Protein AF-R5BTA4-F1 (afdb_monomer_lite)

Secondary structure (DSSP, 8-state):
----EEEEEEEEETTTTEEEEEEEEE-HHHHHHHHHHHHHHHHHH-SSPPSEE--SGGGSEEEEETTTTEEEEEEEEEE-SS-EEEEEEEEGGG----------

Foldseek 3Di:
DQQWFWKWKWKQKPVVRDIDIDIDTGGPLVVLVVVQVVQVVCCVVDPFHWPDWQNDSVSWDFDADVPPRHTAKTWIKTDTPVIIMIIMMGGPVNDDDPPDPPPD

pLDDT: mean 90.42, std 12.62, range [46.84, 98.38]

Sequence (104 aa):
MNQRIKWIVAISNTYNCNITLLHLTATVEEAKQYLMNCIERDKEDSFEMCTECTENIDDIDVDEYPKSHVITELCAHACFDTYRIEYSVQPVDMIQEVTALDFI

Radius of gyration: 15.16 Å; chains: 1; bounding box: 37×43×39 Å

Structure (mmCIF, N/CA/C/O backbone):
data_AF-R5BTA4-F1
#
_entry.id   AF-R5BTA4-F1
#
loop_
_atom_site.group_PDB
_atom_site.id
_atom_site.type_symbol
_atom_site.label_atom_id
_atom_site.label_alt_id
_atom_site.label_comp_id
_atom_site.label_asym_id
_atom_site.label_entity_id
_atom_site.label_seq_id
_atom_site.pdbx_PDB_ins_code
_atom_site.Cartn_x
_atom_site.Cartn_y
_atom_site.Cartn_z
_atom_site.occupancy
_atom_site.B_iso_or_equiv
_atom_site.auth_seq_id
_atom_site.auth_comp_id
_atom_site.auth_asym_id
_atom_site.auth_atom_id
_atom_site.pdbx_PDB_model_num
ATOM 1 N N . MET A 1 1 ? -8.444 10.207 21.570 1.00 46.84 1 MET A N 1
ATOM 2 C CA . MET A 1 1 ? -7.278 9.375 21.937 1.00 46.84 1 MET A CA 1
ATOM 3 C C . MET A 1 1 ? -6.978 8.519 20.726 1.00 46.84 1 MET A C 1
ATOM 5 O O . MET A 1 1 ? -7.855 7.758 20.345 1.00 46.84 1 MET A O 1
ATOM 9 N N . ASN A 1 2 ? -5.820 8.682 20.085 1.00 71.88 2 ASN A N 1
ATOM 10 C CA . ASN A 1 2 ? -5.495 7.876 18.908 1.00 71.88 2 ASN A CA 1
ATOM 11 C C . ASN A 1 2 ? -5.032 6.498 19.387 1.00 71.88 2 ASN A C 1
ATOM 13 O O . ASN A 1 2 ? -3.909 6.343 19.868 1.00 71.88 2 ASN A O 1
ATOM 17 N N . GLN A 1 3 ? -5.935 5.520 19.337 1.00 86.00 3 GLN A N 1
ATOM 18 C CA . GLN A 1 3 ? -5.628 4.139 19.687 1.00 86.00 3 GLN A CA 1
ATOM 19 C C . GLN A 1 3 ? -4.557 3.607 18.730 1.00 86.00 3 GLN A C 1
ATOM 21 O O . GLN A 1 3 ? -4.694 3.717 17.512 1.00 86.00 3 GLN A O 1
ATOM 26 N N . ARG A 1 4 ? -3.479 3.046 19.286 1.00 93.62 4 ARG A N 1
ATOM 27 C CA . ARG A 1 4 ? -2.484 2.319 18.495 1.00 93.62 4 ARG A CA 1
ATOM 28 C C . ARG A 1 4 ? -2.974 0.892 18.294 1.00 93.62 4 ARG A C 1
ATOM 30 O O . A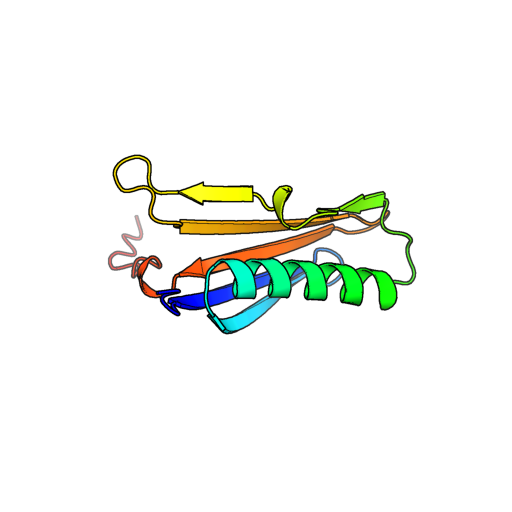RG A 1 4 ? -3.371 0.231 19.251 1.00 93.62 4 ARG A O 1
ATOM 37 N N . ILE A 1 5 ? -2.923 0.444 17.053 1.00 93.94 5 ILE A N 1
ATOM 38 C CA . ILE A 1 5 ? -3.340 -0.875 16.592 1.00 93.94 5 ILE A CA 1
ATOM 39 C C . ILE A 1 5 ? -2.074 -1.629 16.174 1.00 93.94 5 ILE A C 1
ATOM 41 O O . ILE A 1 5 ? -1.089 -1.021 15.743 1.00 93.94 5 ILE A O 1
ATOM 45 N N . LYS A 1 6 ? -2.069 -2.950 16.359 1.00 96.12 6 LYS A N 1
ATOM 46 C CA . LYS A 1 6 ? -1.052 -3.815 15.760 1.00 96.12 6 LYS A CA 1
ATOM 47 C C . LYS A 1 6 ? -1.506 -4.151 14.352 1.00 96.12 6 LYS A C 1
ATOM 49 O O . LYS A 1 6 ? -2.592 -4.692 14.181 1.00 96.12 6 LYS A O 1
ATOM 54 N N . TRP A 1 7 ? -0.664 -3.862 13.382 1.00 96.62 7 TRP A N 1
ATOM 55 C CA . TRP A 1 7 ? -0.926 -4.078 11.974 1.00 96.62 7 TRP A CA 1
ATOM 56 C C . TRP A 1 7 ? 0.063 -5.085 11.395 1.00 96.62 7 TRP A C 1
ATOM 58 O O . TRP A 1 7 ? 1.227 -5.132 11.813 1.00 96.62 7 TRP A O 1
ATOM 68 N N . ILE A 1 8 ? -0.404 -5.851 10.417 1.00 97.00 8 ILE A N 1
ATOM 69 C CA . ILE A 1 8 ? 0.436 -6.500 9.418 1.00 97.00 8 ILE A CA 1
ATOM 70 C C . ILE A 1 8 ? 0.492 -5.579 8.213 1.00 97.00 8 ILE A C 1
ATOM 72 O O . ILE A 1 8 ? -0.546 -5.136 7.734 1.00 97.00 8 ILE A O 1
ATOM 76 N N . VAL A 1 9 ? 1.699 -5.303 7.737 1.00 97.56 9 VAL A N 1
ATOM 77 C CA . VAL A 1 9 ? 1.924 -4.646 6.453 1.00 97.56 9 VAL A CA 1
ATOM 78 C C . VAL A 1 9 ? 2.337 -5.715 5.454 1.00 97.56 9 VAL A C 1
ATOM 80 O O . VAL A 1 9 ? 3.290 -6.452 5.719 1.00 97.56 9 VAL A O 1
ATOM 83 N N . ALA A 1 10 ? 1.656 -5.774 4.318 1.00 97.25 10 ALA A N 1
ATOM 84 C CA . ALA A 1 10 ? 2.042 -6.580 3.174 1.00 97.25 10 ALA A CA 1
ATOM 85 C C . ALA A 1 10 ? 2.482 -5.669 2.026 1.00 97.25 10 ALA A C 1
ATOM 87 O O . ALA A 1 10 ? 1.797 -4.710 1.687 1.00 97.25 10 ALA A O 1
ATOM 88 N N . ILE A 1 11 ? 3.636 -5.971 1.433 1.00 97.62 11 ILE A N 1
ATOM 89 C CA . ILE A 1 11 ? 4.147 -5.280 0.246 1.00 97.62 11 ILE A CA 1
ATOM 90 C C . ILE A 1 11 ? 4.381 -6.335 -0.825 1.00 97.62 11 ILE A C 1
ATOM 92 O O . ILE A 1 11 ? 5.290 -7.158 -0.688 1.00 97.62 11 ILE A O 1
ATOM 96 N N . SER A 1 12 ? 3.545 -6.344 -1.859 1.00 97.50 12 SER A N 1
ATOM 97 C CA . SER A 1 12 ? 3.644 -7.269 -2.987 1.00 97.50 12 SER A CA 1
ATOM 98 C C . SER A 1 12 ? 4.260 -6.551 -4.174 1.00 97.50 12 SER A C 1
ATOM 100 O O . SER A 1 12 ? 3.702 -5.572 -4.651 1.00 97.50 12 SER A O 1
ATOM 102 N N . ASN A 1 13 ? 5.407 -7.030 -4.650 1.00 95.25 13 ASN A N 1
ATOM 103 C CA . ASN A 1 13 ? 6.111 -6.431 -5.777 1.00 95.25 13 ASN A CA 1
ATOM 104 C C . ASN A 1 13 ? 6.157 -7.421 -6.949 1.00 95.25 13 ASN A C 1
ATOM 106 O O . ASN A 1 13 ? 6.732 -8.509 -6.846 1.00 95.25 13 ASN A O 1
ATOM 110 N N . THR A 1 14 ? 5.560 -7.046 -8.083 1.00 95.00 14 THR A N 1
ATOM 111 C CA . THR A 1 14 ? 5.494 -7.927 -9.257 1.00 95.00 14 THR A CA 1
ATOM 112 C C . THR A 1 14 ? 6.816 -8.028 -10.017 1.00 95.00 14 THR A C 1
ATOM 114 O O . THR A 1 14 ? 6.980 -8.966 -10.789 1.00 95.00 14 THR A O 1
ATOM 117 N N . TYR A 1 15 ? 7.770 -7.115 -9.802 1.00 91.25 15 TYR A N 1
ATOM 118 C CA . TYR A 1 15 ? 9.087 -7.148 -10.451 1.00 91.25 15 TYR A CA 1
ATOM 119 C C . TYR A 1 15 ? 9.898 -8.374 -10.029 1.00 91.25 15 TYR A C 1
ATOM 121 O O . TYR A 1 15 ? 10.509 -9.054 -10.851 1.00 91.25 15 TYR A O 1
ATOM 129 N N . ASN A 1 16 ? 9.904 -8.662 -8.726 1.00 90.88 16 ASN A N 1
ATOM 130 C CA . ASN A 1 16 ? 10.662 -9.764 -8.137 1.00 90.88 16 ASN A CA 1
ATOM 131 C C . ASN A 1 16 ? 9.775 -10.927 -7.670 1.00 90.88 16 ASN A C 1
ATOM 133 O O . ASN A 1 16 ? 10.296 -11.881 -7.095 1.00 90.88 16 ASN A O 1
ATOM 137 N N . CYS A 1 17 ? 8.462 -10.850 -7.911 1.00 90.50 17 CYS A N 1
ATOM 138 C CA . CYS A 1 17 ? 7.464 -11.827 -7.474 1.00 90.50 17 CYS A CA 1
ATOM 139 C C . CYS A 1 17 ? 7.510 -12.125 -5.963 1.00 90.50 17 CYS A C 1
ATOM 141 O O . CYS A 1 17 ? 7.186 -13.239 -5.547 1.00 90.50 17 CYS A O 1
ATOM 143 N N . ASN A 1 18 ? 7.918 -11.153 -5.141 1.00 92.25 18 ASN A N 1
ATOM 144 C CA . ASN A 1 18 ? 8.045 -11.327 -3.698 1.00 92.25 18 ASN A CA 1
ATOM 145 C C . ASN A 1 18 ? 6.940 -10.594 -2.938 1.00 92.25 18 ASN A C 1
ATOM 147 O O . ASN A 1 18 ? 6.423 -9.561 -3.368 1.00 92.25 18 ASN A O 1
ATOM 151 N N . ILE A 1 19 ? 6.638 -11.121 -1.752 1.00 95.12 19 ILE A N 1
ATOM 152 C CA . ILE A 1 19 ? 5.815 -10.453 -0.747 1.00 95.12 19 ILE A CA 1
ATOM 153 C C . ILE A 1 19 ? 6.675 -10.240 0.495 1.00 95.12 19 ILE A C 1
ATOM 155 O O . ILE A 1 19 ? 7.257 -11.186 1.027 1.00 95.12 19 ILE A O 1
ATOM 159 N N . THR A 1 20 ? 6.742 -8.998 0.962 1.00 95.88 20 THR A N 1
ATOM 160 C CA . THR A 1 20 ? 7.355 -8.649 2.245 1.00 95.88 20 THR A CA 1
ATOM 161 C C . THR A 1 20 ? 6.251 -8.468 3.275 1.00 95.88 20 THR A C 1
ATOM 163 O O . THR A 1 20 ? 5.303 -7.726 3.030 1.00 95.88 20 THR A O 1
ATOM 166 N N . LEU A 1 21 ? 6.385 -9.129 4.426 1.00 96.50 21 LEU A N 1
ATOM 167 C CA . LEU A 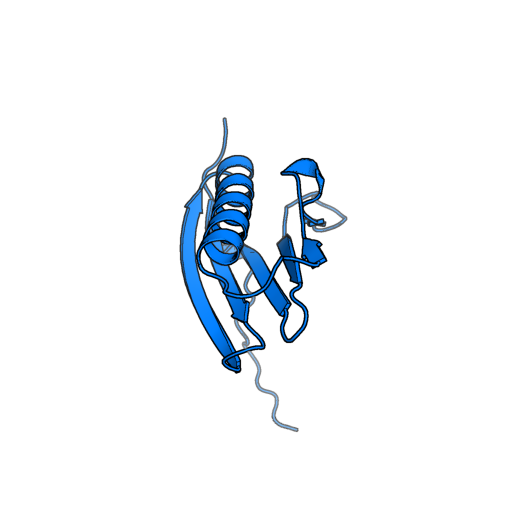1 21 ? 5.483 -8.968 5.565 1.00 96.50 21 LEU A CA 1
ATOM 168 C C . LEU A 1 21 ? 6.217 -8.288 6.717 1.00 96.50 21 LEU A C 1
ATOM 170 O O . LEU A 1 21 ? 7.308 -8.712 7.104 1.00 96.50 21 LEU A O 1
ATOM 174 N N . LEU A 1 22 ? 5.609 -7.247 7.277 1.00 96.50 22 LEU A N 1
ATOM 175 C CA . LEU A 1 22 ? 6.153 -6.479 8.395 1.00 96.50 22 LEU A CA 1
ATOM 176 C C . LEU A 1 22 ? 5.091 -6.301 9.481 1.00 96.50 22 LEU A C 1
ATOM 178 O O . LEU A 1 22 ? 3.891 -6.344 9.220 1.00 96.50 22 LEU A O 1
ATOM 182 N N . HIS A 1 23 ? 5.543 -6.053 10.707 1.00 95.44 23 HIS A N 1
ATOM 183 C CA . HIS A 1 23 ? 4.672 -5.665 11.812 1.00 95.44 23 HIS A CA 1
ATOM 184 C C . HIS A 1 23 ? 4.825 -4.175 12.107 1.00 95.44 23 HIS A C 1
ATOM 186 O O . HIS A 1 23 ? 5.943 -3.669 12.213 1.00 95.44 23 HIS A O 1
ATOM 192 N N . LEU A 1 24 ? 3.703 -3.493 12.326 1.00 95.56 24 LEU A N 1
ATOM 193 C CA . LEU A 1 24 ? 3.665 -2.080 12.689 1.00 95.56 24 LEU A CA 1
ATOM 194 C C . LEU A 1 24 ? 2.732 -1.882 13.889 1.00 95.56 24 LEU A C 1
ATOM 196 O O . LEU A 1 24 ? 1.641 -2.433 13.930 1.00 95.56 24 LEU A O 1
ATOM 200 N N . THR A 1 25 ? 3.140 -1.100 14.891 1.00 96.50 25 THR A N 1
ATOM 201 C CA . THR A 1 25 ? 2.232 -0.659 15.967 1.00 96.50 25 THR A CA 1
ATOM 202 C C . THR A 1 25 ? 2.018 0.840 15.852 1.00 96.50 25 THR A C 1
ATOM 204 O O . THR A 1 25 ? 2.879 1.632 16.244 1.00 96.50 25 THR A O 1
ATOM 207 N N . ALA A 1 26 ? 0.870 1.231 15.315 1.00 96.50 26 ALA A N 1
ATOM 208 C CA . ALA A 1 26 ? 0.609 2.591 14.864 1.00 96.50 26 ALA A CA 1
ATOM 209 C C . ALA A 1 26 ? -0.872 2.944 15.002 1.00 96.50 26 ALA A C 1
ATOM 211 O O . ALA A 1 26 ? -1.740 2.074 15.055 1.00 96.50 26 ALA A O 1
ATOM 212 N N . THR A 1 27 ? -1.163 4.231 15.075 1.00 95.94 27 THR A N 1
ATOM 213 C CA . THR A 1 27 ? -2.500 4.772 14.813 1.00 95.94 27 THR A CA 1
ATOM 214 C C . THR A 1 27 ? -2.829 4.647 13.321 1.00 95.94 27 THR A C 1
ATOM 216 O O . THR A 1 27 ? -1.938 4.384 12.517 1.00 95.94 27 THR A O 1
ATOM 219 N N . VAL A 1 28 ? -4.091 4.846 12.940 1.00 94.69 28 VAL A N 1
ATOM 220 C CA . VAL A 1 28 ? -4.509 4.821 11.524 1.00 94.69 28 VAL A CA 1
ATOM 221 C C . VAL A 1 28 ? -3.714 5.835 10.698 1.00 94.69 28 VAL A C 1
ATOM 223 O O . VAL A 1 28 ? -3.131 5.468 9.687 1.00 94.69 28 VAL A O 1
ATOM 226 N N . GLU A 1 29 ? -3.605 7.080 11.167 1.00 95.75 29 GLU A N 1
ATOM 227 C CA . GLU A 1 29 ? -2.856 8.133 10.464 1.00 95.75 29 GLU A CA 1
ATOM 228 C C . GLU A 1 29 ? -1.358 7.822 10.349 1.00 95.75 29 GLU A C 1
ATOM 230 O O . GLU A 1 29 ? -0.756 8.012 9.298 1.00 95.75 29 GLU A O 1
ATOM 235 N N . GLU A 1 30 ? -0.743 7.278 11.404 1.00 97.00 30 GLU A N 1
ATOM 236 C CA . GLU A 1 30 ? 0.656 6.829 11.343 1.00 97.00 30 GLU A CA 1
ATOM 237 C C . GLU A 1 30 ? 0.839 5.659 10.355 1.00 97.00 30 GLU A C 1
ATOM 239 O O . GLU A 1 30 ? 1.876 5.578 9.699 1.00 97.00 30 GLU A O 1
ATOM 244 N N . ALA A 1 31 ? -0.143 4.757 10.237 1.00 97.06 31 ALA A N 1
ATOM 245 C CA . ALA A 1 31 ? -0.113 3.644 9.286 1.00 97.06 31 ALA A CA 1
ATOM 246 C C . ALA A 1 31 ? -0.283 4.127 7.838 1.00 97.06 31 ALA A C 1
ATOM 248 O O . ALA A 1 31 ? 0.474 3.715 6.961 1.00 97.06 31 ALA A O 1
ATOM 249 N N . LYS A 1 32 ? -1.200 5.069 7.600 1.00 97.75 32 LYS A N 1
ATOM 250 C CA . LYS A 1 32 ? -1.334 5.757 6.314 1.00 97.75 32 LYS A CA 1
ATOM 251 C C . LYS A 1 32 ? -0.043 6.477 5.920 1.00 97.75 32 LYS A C 1
ATOM 253 O O . LYS A 1 32 ? 0.463 6.293 4.818 1.00 97.75 32 LYS A O 1
ATOM 258 N N . GLN A 1 33 ? 0.554 7.230 6.846 1.00 97.88 33 GLN A N 1
ATOM 259 C CA . GLN A 1 33 ? 1.827 7.910 6.601 1.00 97.88 33 GLN A CA 1
ATOM 260 C C . GLN A 1 33 ? 2.965 6.920 6.320 1.00 97.88 33 GLN A C 1
ATOM 262 O O . GLN A 1 33 ? 3.850 7.203 5.514 1.00 97.88 33 GLN A O 1
ATOM 267 N N . TYR A 1 34 ? 2.957 5.756 6.973 1.00 97.75 34 TYR A N 1
ATOM 268 C CA . TYR A 1 34 ? 3.914 4.693 6.688 1.00 97.75 34 TYR A CA 1
ATOM 269 C C . TYR A 1 34 ? 3.799 4.207 5.235 1.00 97.75 34 TYR A C 1
ATOM 271 O O . TYR A 1 34 ? 4.827 4.109 4.569 1.00 97.75 34 TYR A O 1
ATOM 279 N N . LEU A 1 35 ? 2.579 3.979 4.730 1.00 98.06 35 LEU A N 1
ATOM 280 C CA . LEU A 1 35 ? 2.350 3.608 3.328 1.00 98.06 35 LEU A CA 1
ATOM 281 C C . LEU A 1 35 ? 2.881 4.665 2.356 1.00 98.06 35 LEU A C 1
ATOM 283 O O . LEU A 1 35 ? 3.619 4.324 1.434 1.00 98.06 35 LEU A O 1
ATOM 287 N N . MET A 1 36 ? 2.595 5.945 2.611 1.00 98.12 36 MET A N 1
ATOM 288 C CA . MET A 1 36 ? 3.111 7.043 1.782 1.00 98.12 36 MET A CA 1
ATOM 289 C C . MET A 1 36 ? 4.641 7.057 1.737 1.00 98.12 36 MET A C 1
ATOM 291 O O . MET A 1 36 ? 5.240 7.202 0.676 1.00 98.12 36 MET A O 1
ATOM 295 N N . ASN A 1 37 ? 5.292 6.843 2.882 1.00 97.62 37 ASN A N 1
ATOM 296 C CA . ASN A 1 37 ? 6.752 6.798 2.948 1.00 97.62 37 ASN A CA 1
ATOM 297 C C . ASN A 1 37 ? 7.342 5.581 2.213 1.00 97.62 37 ASN A C 1
ATOM 299 O O . ASN A 1 37 ? 8.477 5.653 1.744 1.00 97.62 37 ASN A O 1
ATOM 303 N N . CYS A 1 38 ? 6.621 4.457 2.154 1.00 97.06 38 CYS A N 1
ATOM 304 C CA . CYS A 1 38 ? 7.021 3.295 1.360 1.00 97.06 38 CYS A CA 1
ATOM 305 C C . CYS A 1 38 ? 6.961 3.604 -0.138 1.00 97.06 38 CYS A C 1
ATOM 307 O O . CYS A 1 38 ? 7.942 3.355 -0.829 1.00 97.06 38 CYS A O 1
ATOM 309 N N . ILE A 1 39 ? 5.864 4.207 -0.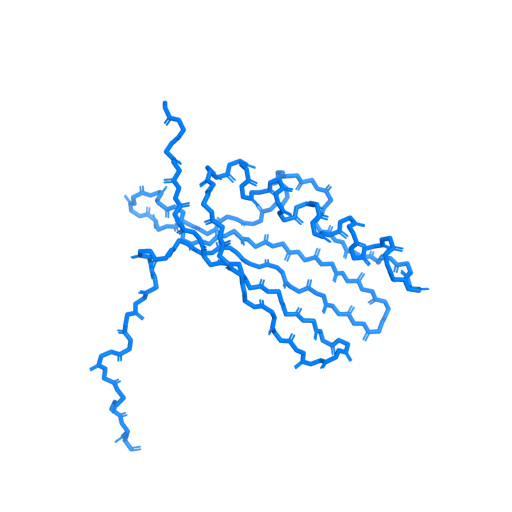605 1.00 97.44 39 ILE A N 1
ATOM 310 C CA . ILE A 1 39 ? 5.696 4.606 -2.009 1.00 97.44 39 ILE A CA 1
ATOM 311 C C . ILE A 1 39 ? 6.801 5.570 -2.437 1.00 97.44 39 ILE A C 1
ATOM 313 O O . ILE A 1 39 ? 7.455 5.342 -3.450 1.00 97.44 39 ILE A O 1
ATOM 317 N N . GLU A 1 40 ? 7.052 6.622 -1.655 1.00 97.19 40 GLU A N 1
ATOM 318 C CA . GLU A 1 40 ? 8.093 7.599 -1.996 1.00 97.19 40 GLU A CA 1
ATOM 319 C C . GLU A 1 40 ? 9.487 6.965 -2.031 1.00 97.19 40 GLU A C 1
ATOM 321 O O . GLU A 1 40 ? 10.251 7.225 -2.957 1.00 97.19 40 GLU A O 1
ATOM 326 N N . ARG A 1 41 ? 9.798 6.055 -1.099 1.00 96.56 41 ARG A N 1
ATOM 327 C CA . ARG A 1 41 ? 11.069 5.321 -1.133 1.00 96.56 41 ARG A CA 1
ATOM 328 C C . ARG A 1 41 ? 11.194 4.449 -2.378 1.00 96.56 41 ARG A C 1
ATOM 330 O O . ARG A 1 41 ? 12.227 4.482 -3.031 1.00 96.56 41 ARG A O 1
ATOM 337 N N . ASP A 1 42 ? 10.159 3.689 -2.720 1.00 95.69 42 ASP A N 1
ATOM 338 C CA . ASP A 1 42 ? 10.210 2.803 -3.886 1.00 95.69 42 ASP A CA 1
ATOM 339 C C . ASP A 1 42 ? 10.263 3.594 -5.204 1.00 95.69 42 ASP A C 1
ATOM 341 O O . ASP A 1 42 ? 10.850 3.126 -6.178 1.00 95.69 42 ASP A O 1
ATOM 345 N N . LYS A 1 43 ? 9.710 4.814 -5.237 1.00 95.31 43 LYS A N 1
ATOM 346 C CA . LYS A 1 43 ? 9.881 5.761 -6.349 1.00 95.31 43 LYS A CA 1
ATOM 347 C C . LYS A 1 43 ? 11.320 6.268 -6.455 1.00 95.31 43 LYS A C 1
ATOM 349 O O . LYS A 1 43 ? 11.835 6.360 -7.563 1.00 95.31 43 LYS A O 1
ATOM 354 N N . GLU A 1 44 ? 11.957 6.595 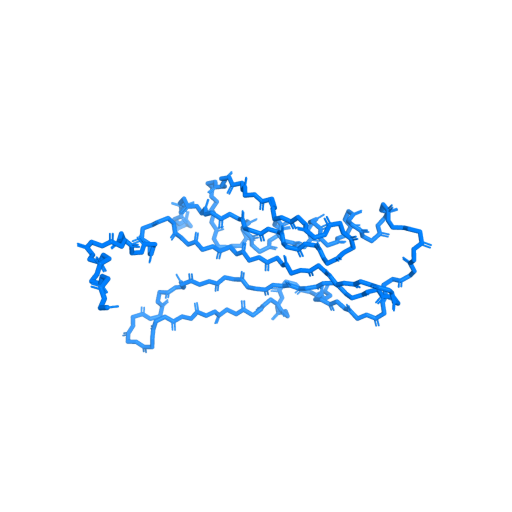-5.331 1.00 95.88 44 GLU A N 1
ATOM 355 C CA . GLU A 1 44 ? 13.360 7.036 -5.286 1.00 95.88 44 GLU A CA 1
ATOM 356 C C . GLU A 1 44 ? 14.344 5.911 -5.646 1.00 95.88 44 GLU A C 1
ATOM 358 O O . GLU A 1 44 ? 15.347 6.162 -6.315 1.00 95.88 44 GLU A O 1
ATOM 363 N N . ASP A 1 45 ? 14.050 4.679 -5.223 1.00 93.75 45 ASP A N 1
ATOM 364 C CA . ASP A 1 45 ? 14.898 3.502 -5.439 1.00 93.75 45 ASP A CA 1
ATOM 365 C C . ASP A 1 45 ? 14.720 2.880 -6.840 1.00 93.75 45 ASP A C 1
ATOM 367 O O . ASP A 1 45 ? 15.552 2.072 -7.273 1.00 93.75 45 ASP A O 1
ATOM 371 N N . SER A 1 46 ? 13.651 3.229 -7.565 1.00 92.81 46 SER A N 1
ATOM 372 C CA . SER A 1 46 ? 13.378 2.687 -8.898 1.00 92.81 46 SER A CA 1
ATOM 373 C C . SER A 1 46 ? 14.241 3.319 -9.992 1.00 92.81 46 SER A C 1
ATOM 375 O O . SER A 1 46 ? 14.555 4.508 -9.989 1.00 92.81 46 SER A O 1
ATOM 377 N N . PHE A 1 47 ? 14.582 2.508 -10.997 1.00 92.50 47 PHE A N 1
ATOM 378 C CA . PHE A 1 47 ? 15.161 2.987 -12.256 1.00 92.50 47 PHE A CA 1
ATOM 379 C C . PHE A 1 47 ? 14.095 3.474 -13.252 1.00 92.50 47 PHE A C 1
ATOM 381 O O . PHE A 1 47 ? 14.444 4.076 -14.269 1.00 92.50 47 PHE A O 1
ATOM 388 N N . GLU A 1 48 ? 12.818 3.191 -12.984 1.00 93.75 48 GLU A N 1
ATOM 389 C CA . GLU A 1 48 ? 11.672 3.591 -13.795 1.00 93.75 48 GLU A CA 1
ATOM 390 C C . GLU A 1 48 ? 10.947 4.769 -13.145 1.00 93.75 48 GLU A C 1
ATOM 392 O O . GLU A 1 48 ? 10.858 4.884 -11.923 1.00 93.75 48 GLU A O 1
ATOM 397 N N . MET A 1 49 ? 10.388 5.644 -13.977 1.00 93.62 49 MET A N 1
ATOM 398 C CA . MET A 1 49 ? 9.488 6.678 -13.481 1.00 93.62 49 MET A CA 1
ATOM 399 C C . MET A 1 49 ? 8.160 6.031 -13.092 1.00 93.62 49 MET A C 1
ATOM 401 O O . MET A 1 49 ? 7.602 5.248 -13.859 1.00 93.62 49 MET A O 1
ATOM 405 N N . CYS A 1 50 ? 7.637 6.389 -11.922 1.00 96.06 50 CYS A N 1
ATOM 406 C CA . CYS A 1 50 ? 6.285 6.001 -11.537 1.00 96.06 50 CYS A CA 1
ATOM 407 C C . CYS A 1 50 ? 5.270 6.599 -12.521 1.00 96.06 50 CYS A C 1
ATOM 409 O O . CYS A 1 50 ? 5.302 7.803 -12.793 1.00 96.06 50 CYS A O 1
ATOM 411 N N . THR A 1 51 ? 4.398 5.751 -13.060 1.00 96.19 51 THR A N 1
ATOM 412 C CA . THR A 1 51 ? 3.377 6.122 -14.047 1.00 96.19 51 THR A CA 1
ATOM 413 C C . THR A 1 51 ? 2.042 6.460 -13.392 1.00 96.19 51 THR A C 1
ATOM 415 O O . THR A 1 51 ? 1.334 7.340 -13.877 1.00 96.19 51 THR A O 1
ATOM 418 N N . GLU A 1 52 ? 1.716 5.789 -12.287 1.00 96.12 52 GLU A N 1
ATOM 419 C CA . GLU A 1 52 ? 0.491 5.973 -11.507 1.00 96.12 52 GLU A CA 1
ATOM 420 C C . GLU A 1 52 ? 0.729 5.483 -10.073 1.00 96.12 52 GLU A C 1
ATOM 422 O O . GLU A 1 52 ? 1.241 4.386 -9.869 1.00 96.12 52 GLU A O 1
ATOM 427 N N . CYS A 1 53 ? 0.372 6.265 -9.058 1.00 97.12 53 CYS A N 1
ATOM 428 C CA . CYS A 1 53 ? 0.454 5.824 -7.665 1.00 97.12 53 CYS A CA 1
ATOM 429 C C . CYS A 1 53 ? -0.582 6.521 -6.791 1.00 97.12 53 CYS A C 1
ATOM 431 O O . CYS A 1 53 ? -1.117 7.565 -7.156 1.00 97.12 53 CYS A O 1
ATOM 433 N N . THR A 1 54 ? -0.793 5.989 -5.590 1.00 97.44 54 THR A N 1
ATOM 434 C CA . THR A 1 54 ? -1.434 6.737 -4.505 1.00 97.44 54 THR A CA 1
ATOM 435 C C . THR A 1 54 ? -0.563 7.952 -4.156 1.00 97.44 54 THR A C 1
ATOM 437 O O . THR A 1 54 ? 0.535 7.792 -3.626 1.00 97.44 54 THR A O 1
ATOM 440 N N . GLU A 1 55 ? -1.022 9.164 -4.490 1.00 93.56 55 GLU A N 1
ATOM 441 C CA . GLU A 1 55 ? -0.232 10.399 -4.352 1.00 93.56 55 GLU A CA 1
ATOM 442 C C . GLU A 1 55 ? -0.406 11.085 -2.992 1.00 93.56 55 GLU A C 1
ATOM 444 O O . GLU A 1 55 ? 0.530 11.717 -2.499 1.00 93.56 55 GLU A O 1
ATOM 449 N N . ASN A 1 56 ? -1.579 10.953 -2.361 1.00 94.75 56 ASN A N 1
ATOM 450 C CA . ASN A 1 56 ? -1.881 11.596 -1.084 1.00 94.75 56 ASN A CA 1
ATOM 451 C C . ASN A 1 56 ? -2.430 10.611 -0.055 1.00 94.75 56 ASN A C 1
ATOM 453 O O . ASN A 1 56 ? -2.998 9.570 -0.375 1.00 94.75 56 ASN A O 1
ATOM 457 N N . ILE A 1 57 ? -2.330 11.004 1.216 1.00 94.56 57 ILE A N 1
ATOM 458 C CA . ILE A 1 57 ? -2.844 10.223 2.349 1.00 94.56 57 ILE A CA 1
ATOM 459 C C . ILE A 1 57 ? -4.368 10.004 2.276 1.00 94.56 57 ILE A C 1
ATOM 461 O O . ILE A 1 57 ? -4.883 9.023 2.816 1.00 94.56 57 ILE A O 1
ATOM 465 N N . ASP A 1 58 ? -5.072 10.924 1.611 1.00 94.50 58 ASP A N 1
ATOM 466 C CA . ASP A 1 58 ? -6.520 10.892 1.395 1.00 94.50 58 ASP A CA 1
ATOM 467 C C . ASP A 1 58 ? -6.917 9.975 0.225 1.00 94.50 58 ASP A C 1
ATOM 469 O O . ASP A 1 58 ? -8.066 9.547 0.161 1.00 94.50 58 ASP A O 1
ATOM 473 N N . ASP A 1 59 ? -5.965 9.637 -0.653 1.00 95.75 59 ASP A N 1
ATOM 474 C CA . ASP A 1 59 ? -6.153 8.720 -1.786 1.00 95.75 59 ASP A CA 1
ATOM 475 C C . ASP A 1 59 ? -5.901 7.253 -1.389 1.00 95.75 59 ASP A C 1
ATOM 477 O O . ASP A 1 59 ? -6.024 6.347 -2.215 1.00 95.75 59 ASP A O 1
ATOM 481 N N . ILE A 1 60 ? -5.513 7.009 -0.130 1.00 97.38 60 ILE A N 1
ATOM 482 C CA . ILE A 1 60 ? -5.398 5.661 0.428 1.00 97.38 60 ILE A CA 1
ATOM 483 C C . ILE A 1 60 ? -6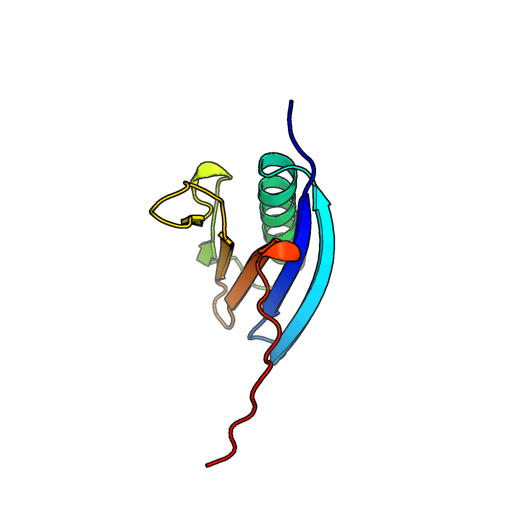.797 5.073 0.531 1.00 97.38 60 ILE A C 1
ATOM 485 O O . ILE A 1 60 ? -7.666 5.635 1.203 1.00 97.38 60 ILE A O 1
ATOM 489 N N . ASP A 1 61 ? -6.977 3.915 -0.091 1.00 96.81 61 ASP A N 1
ATOM 490 C CA . ASP A 1 61 ? -8.230 3.187 -0.021 1.00 96.81 61 ASP A CA 1
ATOM 491 C C . ASP A 1 61 ? -8.401 2.597 1.382 1.00 96.81 61 ASP A C 1
ATOM 493 O O . ASP A 1 61 ? -7.454 2.074 1.981 1.00 96.81 61 ASP A O 1
ATOM 497 N N . VAL A 1 62 ? -9.601 2.747 1.935 1.00 96.00 62 VAL A N 1
ATOM 498 C CA . VAL A 1 62 ? -9.920 2.366 3.312 1.00 96.00 62 VAL A CA 1
ATOM 499 C C . VAL A 1 62 ? -11.086 1.399 3.276 1.00 96.00 62 VAL A C 1
ATOM 501 O O . VAL A 1 62 ? -12.242 1.801 3.134 1.00 96.00 62 VAL A O 1
ATOM 504 N N . ASP A 1 63 ? -10.782 0.126 3.492 1.00 93.31 63 ASP A N 1
ATOM 505 C CA . ASP A 1 63 ? -11.809 -0.878 3.701 1.00 93.31 63 ASP A CA 1
ATOM 506 C C . ASP A 1 63 ? -12.270 -0.843 5.155 1.00 93.31 63 ASP A C 1
ATOM 508 O O . ASP A 1 63 ? -11.474 -0.929 6.098 1.00 93.31 63 ASP A O 1
ATOM 512 N N . GLU A 1 64 ? -13.584 -0.756 5.345 1.00 92.25 64 GLU A N 1
ATOM 513 C CA . GLU A 1 64 ? -14.222 -0.763 6.656 1.00 92.25 64 GLU A CA 1
ATOM 514 C C . GLU A 1 64 ? -15.326 -1.815 6.739 1.00 92.25 64 GLU A C 1
ATOM 516 O O . GLU A 1 64 ? -16.091 -2.048 5.801 1.00 92.25 64 GLU A O 1
ATOM 521 N N . TYR A 1 65 ? -15.501 -2.390 7.929 1.00 86.31 65 TYR A N 1
ATOM 522 C CA . TYR A 1 65 ? -16.642 -3.251 8.199 1.00 86.31 65 TYR A CA 1
ATOM 523 C C . TYR A 1 65 ? -17.950 -2.426 8.205 1.00 86.31 65 TYR A C 1
ATOM 525 O O . TYR A 1 65 ? -18.121 -1.581 9.095 1.00 86.31 65 TYR A O 1
ATOM 533 N N . PRO A 1 66 ? -18.934 -2.694 7.316 1.00 81.06 66 PRO A N 1
ATOM 534 C CA . PRO A 1 66 ? -20.051 -1.771 7.051 1.00 81.06 66 PRO A CA 1
ATOM 535 C C . PRO A 1 66 ? -20.937 -1.424 8.252 1.00 81.06 66 PRO A C 1
ATOM 537 O O . PRO A 1 66 ? -21.656 -0.432 8.236 1.00 81.06 66 PRO A O 1
ATOM 540 N N . LYS A 1 67 ? -20.953 -2.277 9.283 1.00 83.25 67 LYS A N 1
ATOM 541 C CA . LYS A 1 67 ? -21.817 -2.106 10.461 1.00 83.25 67 LYS A CA 1
ATOM 542 C C . LYS A 1 67 ? -21.161 -1.341 11.603 1.00 83.25 67 LYS A C 1
ATOM 544 O O . LYS A 1 67 ? -21.874 -0.791 12.435 1.00 83.25 67 LYS A O 1
ATOM 549 N N . SER A 1 68 ? -19.837 -1.379 11.697 1.00 83.62 68 SER A N 1
ATOM 550 C CA . SER A 1 68 ? -19.097 -0.852 12.846 1.00 83.62 68 SER A CA 1
ATOM 551 C C . SER A 1 68 ? -18.099 0.235 12.470 1.00 83.62 68 SER A C 1
ATOM 553 O O . SER A 1 68 ? -17.512 0.808 13.383 1.00 83.62 68 SER A O 1
ATOM 555 N N . HIS A 1 69 ? -17.908 0.511 11.172 1.00 84.75 69 HIS A N 1
ATOM 556 C CA . HIS A 1 69 ? -16.899 1.450 10.663 1.00 84.75 69 HIS A CA 1
ATOM 557 C C . HIS A 1 69 ? -15.499 1.162 11.217 1.00 84.75 69 HIS A C 1
ATOM 559 O O . HIS A 1 69 ? -14.698 2.056 11.472 1.00 84.75 69 HIS A O 1
ATOM 565 N N . VAL A 1 70 ? -15.225 -0.117 11.487 1.00 86.75 70 VAL A N 1
ATOM 566 C CA . VAL A 1 70 ? -13.900 -0.542 11.926 1.00 86.75 70 VAL A CA 1
ATOM 567 C C . VAL A 1 70 ? -13.096 -0.817 10.673 1.00 86.75 70 VAL A C 1
ATOM 569 O O . VAL A 1 70 ? -13.514 -1.642 9.862 1.00 86.75 70 VAL A O 1
ATOM 572 N N . ILE A 1 71 ? -11.960 -0.138 10.546 1.00 90.62 71 ILE A N 1
ATOM 573 C CA . ILE A 1 71 ? -11.022 -0.327 9.442 1.00 90.62 71 ILE A CA 1
ATOM 574 C C . ILE A 1 71 ? -10.534 -1.772 9.448 1.00 90.62 71 ILE A C 1
ATOM 576 O O . ILE A 1 71 ? -10.044 -2.268 10.465 1.00 90.62 71 ILE A O 1
ATOM 580 N N . THR A 1 72 ? -10.685 -2.433 8.309 1.00 92.12 72 THR A N 1
ATOM 581 C CA . THR A 1 72 ? -10.232 -3.800 8.057 1.00 92.12 72 THR A CA 1
ATOM 582 C C . THR A 1 72 ? -8.964 -3.821 7.223 1.00 92.12 72 THR A C 1
ATOM 584 O O . THR A 1 72 ? -8.136 -4.704 7.431 1.00 92.12 72 THR A O 1
ATOM 587 N N . GLU A 1 73 ? -8.773 -2.838 6.344 1.00 95.12 73 GLU A N 1
ATOM 588 C CA . GLU A 1 73 ? -7.573 -2.728 5.522 1.00 95.12 73 GLU A CA 1
ATOM 589 C C . GLU A 1 73 ? -7.346 -1.285 5.057 1.00 95.12 73 GLU A C 1
ATOM 591 O O . GLU A 1 73 ? -8.288 -0.513 4.887 1.00 95.12 73 GLU A O 1
ATOM 596 N N . LEU A 1 74 ? -6.078 -0.920 4.889 1.00 97.19 74 LEU A N 1
ATOM 597 C CA . LEU A 1 74 ? -5.644 0.274 4.171 1.00 97.19 74 LEU A CA 1
ATOM 598 C C . LEU A 1 74 ? -4.849 -0.183 2.954 1.00 97.19 74 LEU A C 1
ATOM 600 O O . LEU A 1 74 ? -3.892 -0.938 3.132 1.00 97.19 74 LEU A O 1
ATOM 604 N N . CYS A 1 75 ? -5.199 0.295 1.766 1.00 97.88 75 CYS A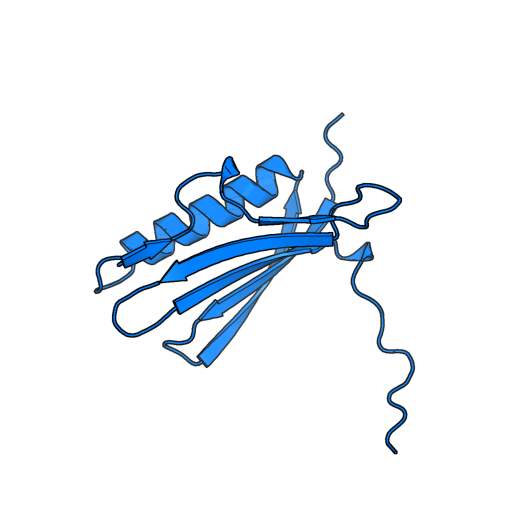 N 1
ATOM 605 C CA . CYS A 1 75 ? -4.575 -0.109 0.510 1.00 97.88 75 CYS A CA 1
ATOM 606 C C . CYS A 1 75 ? -3.985 1.094 -0.226 1.00 97.88 75 CYS A C 1
ATOM 608 O O . CYS A 1 75 ? -4.586 2.164 -0.315 1.00 97.88 75 CYS A O 1
ATOM 610 N N . ALA A 1 76 ? -2.794 0.903 -0.781 1.00 98.38 76 ALA A N 1
ATOM 611 C CA . ALA A 1 76 ? -2.129 1.870 -1.637 1.00 98.38 76 ALA A CA 1
ATOM 612 C C . ALA A 1 76 ? -1.334 1.138 -2.723 1.00 98.38 76 ALA A C 1
ATOM 614 O O . ALA A 1 76 ? -1.064 -0.060 -2.609 1.00 98.38 76 ALA A O 1
ATOM 615 N N . HIS A 1 77 ? -0.946 1.843 -3.782 1.00 98.12 77 HIS A N 1
ATOM 616 C CA . HIS A 1 77 ? -0.200 1.228 -4.878 1.00 98.12 77 HIS A CA 1
ATOM 617 C C . HIS A 1 77 ? 0.780 2.192 -5.546 1.00 98.12 77 HIS A C 1
ATOM 619 O O . HIS A 1 77 ? 0.631 3.413 -5.471 1.00 98.12 77 HIS A O 1
ATOM 625 N N . ALA A 1 78 ? 1.757 1.615 -6.243 1.00 97.94 78 ALA A N 1
ATOM 626 C CA . ALA A 1 78 ? 2.642 2.310 -7.168 1.00 97.94 78 ALA A CA 1
ATOM 627 C C . ALA A 1 78 ? 2.864 1.464 -8.429 1.00 97.94 78 ALA A C 1
ATOM 629 O O . ALA A 1 78 ? 3.239 0.294 -8.352 1.00 97.94 78 ALA A O 1
ATOM 630 N N . CYS A 1 79 ? 2.630 2.058 -9.591 1.00 97.50 79 CYS A N 1
ATOM 631 C CA . CYS A 1 79 ? 2.784 1.460 -10.907 1.00 97.50 79 CYS A CA 1
ATOM 632 C C . CYS A 1 79 ? 3.996 2.067 -11.614 1.00 97.50 79 CYS A C 1
ATOM 634 O O . CYS A 1 79 ? 4.200 3.280 -11.630 1.00 97.50 79 CYS A O 1
ATOM 636 N N . PHE A 1 80 ? 4.771 1.198 -12.242 1.00 96.75 80 PHE A N 1
ATOM 637 C CA . PHE A 1 80 ? 5.899 1.517 -13.102 1.00 96.75 80 PHE A CA 1
ATOM 638 C C . PHE A 1 80 ? 5.635 0.904 -14.485 1.00 96.75 80 PHE A C 1
ATOM 640 O O . PHE A 1 80 ? 4.642 0.196 -14.678 1.00 96.75 80 PHE A O 1
ATOM 647 N N . ASP A 1 81 ? 6.493 1.173 -15.465 1.00 95.69 81 ASP A N 1
ATOM 648 C CA . ASP A 1 81 ? 6.291 0.685 -16.834 1.00 95.69 81 ASP A CA 1
ATOM 649 C C . ASP A 1 81 ? 6.289 -0.850 -16.901 1.00 95.69 81 ASP A C 1
ATOM 651 O O . ASP A 1 81 ? 5.545 -1.440 -17.691 1.00 95.69 81 ASP A O 1
ATOM 655 N N . THR A 1 82 ? 7.115 -1.509 -16.083 1.00 95.62 82 THR A N 1
ATOM 656 C CA . THR A 1 82 ? 7.289 -2.970 -16.141 1.00 95.62 82 THR A CA 1
ATOM 657 C C . THR A 1 82 ? 6.734 -3.730 -14.940 1.00 95.62 82 THR A C 1
ATOM 659 O O . THR A 1 82 ? 6.621 -4.959 -15.000 1.00 95.62 82 THR A O 1
ATOM 662 N N . TYR A 1 83 ? 6.364 -3.047 -13.856 1.00 96.44 83 TYR A N 1
ATOM 663 C CA . TYR A 1 83 ? 5.896 -3.695 -12.633 1.00 96.44 83 TYR A CA 1
ATOM 664 C C . TYR A 1 83 ? 4.975 -2.806 -11.792 1.00 96.44 83 TYR A C 1
ATOM 666 O O . TYR A 1 83 ? 4.859 -1.605 -12.006 1.00 96.44 83 TYR A O 1
ATOM 674 N N . ARG A 1 84 ? 4.317 -3.417 -10.805 1.00 97.12 84 ARG A N 1
ATOM 675 C CA . ARG A 1 84 ? 3.444 -2.761 -9.832 1.00 97.12 84 ARG A CA 1
ATOM 676 C C . ARG A 1 84 ? 3.814 -3.220 -8.426 1.00 97.12 84 ARG A C 1
ATOM 678 O O . ARG A 1 84 ? 4.220 -4.371 -8.229 1.00 97.12 84 ARG A O 1
ATOM 685 N N . ILE A 1 85 ? 3.681 -2.318 -7.465 1.00 98.06 85 ILE A N 1
ATOM 686 C CA . ILE A 1 85 ? 3.794 -2.611 -6.043 1.00 98.06 85 ILE A CA 1
ATOM 687 C C . ILE A 1 85 ? 2.451 -2.320 -5.383 1.00 98.06 85 ILE A C 1
ATOM 689 O O . ILE A 1 85 ? 1.964 -1.192 -5.445 1.00 98.06 85 ILE A O 1
ATOM 693 N N . GLU A 1 86 ? 1.893 -3.335 -4.728 1.00 98.19 86 GLU A N 1
ATOM 694 C CA . GLU A 1 86 ? 0.740 -3.197 -3.842 1.00 98.19 86 GLU A CA 1
ATOM 695 C C . GLU A 1 86 ? 1.211 -3.106 -2.401 1.00 98.19 86 GLU A C 1
ATOM 697 O O . GLU A 1 86 ? 2.001 -3.940 -1.947 1.00 98.19 86 GLU A O 1
ATOM 702 N N . TYR A 1 87 ? 0.667 -2.144 -1.669 1.00 98.25 87 TYR A N 1
ATOM 703 C CA . TYR A 1 87 ? 0.881 -1.998 -0.242 1.00 98.25 87 TYR A CA 1
ATOM 704 C C . TYR A 1 87 ? -0.452 -2.156 0.466 1.00 98.25 87 TYR A C 1
ATOM 706 O O . TYR A 1 87 ? -1.413 -1.460 0.139 1.00 98.25 87 TYR A O 1
ATOM 714 N N . SER A 1 88 ? -0.501 -3.026 1.467 1.00 97.31 88 SER A N 1
ATOM 715 C CA . SER A 1 88 ? -1.674 -3.132 2.319 1.00 97.31 88 SER A CA 1
ATOM 716 C C . SER A 1 88 ? -1.327 -3.214 3.795 1.00 97.31 88 SER A C 1
ATOM 718 O O . SER A 1 88 ? -0.247 -3.670 4.183 1.00 97.31 88 SER A O 1
ATOM 720 N N . VAL A 1 89 ? -2.229 -2.705 4.631 1.00 96.31 89 VAL A N 1
ATOM 721 C CA . VAL A 1 89 ? -2.086 -2.694 6.087 1.00 96.31 89 VAL A CA 1
ATOM 722 C C . VAL A 1 89 ? -3.376 -3.184 6.722 1.00 96.31 89 VAL A C 1
ATOM 724 O O . VAL A 1 89 ? -4.406 -2.522 6.632 1.00 96.31 89 VAL A O 1
ATOM 727 N N . GLN A 1 90 ? -3.312 -4.320 7.412 1.00 95.50 90 GLN A N 1
ATOM 728 C CA . GLN A 1 90 ? -4.466 -4.959 8.047 1.00 95.50 90 GLN A CA 1
ATOM 729 C C . GLN A 1 90 ? -4.263 -5.067 9.565 1.00 95.50 90 GLN A C 1
ATOM 731 O O . GLN A 1 90 ? -3.162 -5.420 10.009 1.00 95.50 90 GLN A O 1
ATOM 736 N N . PRO A 1 91 ? -5.274 -4.772 10.406 1.00 94.06 91 PRO A N 1
ATOM 737 C CA . PRO A 1 91 ? -5.175 -5.004 11.841 1.00 94.06 91 PRO A CA 1
ATOM 738 C C . PRO A 1 91 ? -4.973 -6.494 12.126 1.00 94.06 91 PRO A C 1
ATOM 740 O O . PRO A 1 91 ? -5.712 -7.332 11.618 1.00 94.06 91 PRO A O 1
ATOM 743 N N . VAL A 1 92 ? -4.026 -6.829 13.003 1.00 91.75 92 VAL A N 1
ATOM 744 C CA . VAL A 1 92 ? -3.745 -8.222 13.397 1.00 91.75 92 VAL A CA 1
ATOM 745 C C . VAL A 1 92 ? -4.998 -8.904 13.947 1.00 91.75 92 VAL A C 1
ATOM 747 O O . VAL A 1 92 ? -5.259 -10.056 13.622 1.00 91.75 92 VAL A O 1
ATOM 750 N N . ASP A 1 93 ? -5.798 -8.177 14.728 1.00 85.69 93 ASP A N 1
ATOM 751 C CA . ASP A 1 93 ? -7.011 -8.709 15.358 1.00 85.69 93 ASP A CA 1
ATOM 752 C C . ASP A 1 93 ? -8.130 -9.030 14.341 1.00 85.69 93 ASP A C 1
ATOM 754 O O . ASP A 1 93 ? -9.107 -9.685 14.699 1.00 85.69 93 ASP A O 1
ATOM 758 N N . MET A 1 94 ? -8.001 -8.578 13.086 1.00 80.94 94 MET A N 1
ATOM 759 C CA . MET A 1 94 ? -8.945 -8.864 11.996 1.00 80.94 94 MET A CA 1
ATOM 760 C C . MET A 1 94 ? -8.541 -10.065 11.141 1.00 80.94 94 MET A C 1
ATOM 762 O O . MET A 1 94 ? -9.347 -10.548 10.344 1.00 80.94 94 MET A O 1
ATOM 766 N N . ILE A 1 95 ? -7.320 -10.574 11.306 1.00 76.38 95 ILE A N 1
ATOM 767 C CA . ILE A 1 95 ? -6.861 -11.752 10.577 1.00 76.38 95 ILE A CA 1
ATOM 768 C C . ILE A 1 95 ? -7.545 -12.973 11.188 1.00 76.38 95 ILE A C 1
ATOM 770 O O . ILE A 1 95 ? -7.273 -13.362 12.324 1.00 76.38 95 ILE A O 1
ATOM 774 N N . GLN A 1 96 ? -8.461 -13.574 10.431 1.00 67.19 96 GLN A N 1
ATOM 775 C CA . GLN A 1 96 ? -9.138 -14.793 10.854 1.00 67.19 96 GLN A CA 1
ATOM 776 C C . GLN A 1 96 ? -8.157 -15.967 10.830 1.00 67.19 96 GLN A C 1
ATOM 778 O O . GLN A 1 96 ? -7.503 -16.227 9.819 1.00 67.19 96 GLN A O 1
ATOM 783 N N . GLU A 1 97 ? -8.082 -16.713 11.931 1.00 62.81 97 GLU A N 1
ATOM 784 C CA . GLU A 1 97 ? -7.430 -18.019 11.912 1.00 62.81 97 GLU A CA 1
ATOM 785 C C . GLU A 1 97 ? -8.194 -18.945 10.958 1.00 62.81 97 GLU A C 1
ATOM 787 O O . GLU A 1 97 ? -9.403 -19.159 11.104 1.00 62.81 97 GLU A O 1
ATOM 792 N N . VAL A 1 98 ? -7.485 -19.536 9.994 1.00 62.88 98 VAL A N 1
ATOM 793 C CA . VAL A 1 98 ? -8.031 -20.618 9.170 1.00 62.88 98 VAL A CA 1
ATOM 794 C C . VAL A 1 98 ? -8.190 -21.845 10.068 1.00 62.88 98 VAL A C 1
ATOM 796 O O . VAL A 1 98 ? -7.262 -22.628 10.248 1.00 62.88 98 VAL A O 1
ATOM 799 N N . THR A 1 99 ? -9.366 -21.999 10.672 1.00 54.03 99 THR A N 1
ATOM 800 C CA . THR A 1 99 ? -9.667 -23.107 11.597 1.00 54.03 99 THR A CA 1
ATOM 801 C C . THR A 1 99 ? -10.287 -24.328 10.919 1.00 54.03 99 THR A C 1
ATOM 803 O O . THR A 1 99 ? -10.541 -25.329 11.583 1.00 54.03 99 THR A O 1
ATOM 806 N N . ALA A 1 100 ? -10.455 -24.313 9.597 1.00 50.88 100 ALA A N 1
ATOM 807 C CA . ALA A 1 100 ? -10.830 -25.497 8.836 1.00 50.88 100 ALA A CA 1
ATOM 808 C C . ALA A 1 100 ? -10.236 -25.427 7.426 1.00 50.88 100 ALA A C 1
ATOM 810 O O . ALA A 1 100 ? -10.786 -24.797 6.526 1.00 50.88 100 ALA A O 1
ATOM 811 N N . LEU A 1 101 ? -9.103 -26.101 7.225 1.00 52.53 101 LEU A N 1
ATOM 812 C CA . LEU A 1 101 ? -8.807 -26.675 5.917 1.00 52.53 101 LEU A CA 1
ATOM 813 C C . LEU A 1 101 ? -9.726 -27.890 5.765 1.00 52.53 101 LEU A C 1
ATOM 815 O O . LEU A 1 101 ? -9.307 -29.024 5.997 1.00 52.53 101 LEU A O 1
ATOM 819 N N . ASP A 1 102 ? -10.988 -27.650 5.413 1.00 49.19 102 ASP A N 1
ATOM 820 C CA . ASP A 1 102 ? -11.809 -28.696 4.815 1.00 49.19 102 ASP A CA 1
ATOM 821 C C . ASP A 1 102 ? -11.236 -28.948 3.415 1.00 49.19 102 ASP A C 1
ATOM 823 O O . ASP A 1 102 ? -11.664 -28.370 2.417 1.00 49.19 102 ASP A O 1
ATOM 827 N N . PHE A 1 103 ? -10.181 -29.766 3.361 1.00 50.69 103 PHE A N 1
ATOM 828 C CA . PHE A 1 103 ? -9.748 -30.414 2.132 1.00 50.69 103 PHE A CA 1
ATOM 829 C C . PHE A 1 103 ? -10.908 -31.304 1.667 1.00 50.69 103 PHE A C 1
ATOM 831 O O . PHE A 1 103 ? -11.126 -32.379 2.229 1.00 50.69 103 PHE A O 1
ATOM 838 N N . ILE A 1 104 ? -11.674 -30.820 0.687 1.00 52.97 104 ILE A N 1
ATOM 839 C CA . ILE A 1 104 ? -12.605 -31.635 -0.105 1.00 52.97 104 ILE A CA 1
ATOM 840 C C . ILE A 1 104 ? -11.815 -32.330 -1.212 1.00 52.97 104 ILE A C 1
ATOM 842 O O . ILE A 1 104 ? -11.014 -31.636 -1.880 1.00 52.97 104 ILE A O 1
#